Protein AF-A0A524HQW9-F1 (afdb_monomer_lite)

Foldseek 3Di:
DDDPPLCVLVVLADDLVVLCPPPLNVVVCVVQNDVLLSVLLVVLSVVLVVVCVDPDDPPVPPSPNPSVVSSVSSVVVSCVVPPDPDDDDDDPPPDQQDPVRPGHDDDPVRVVVCVVPVVDDDCQQADPPVRDGHHSCVVPFVVCCVVPVDPTDDDDD

Structure (mmCIF, N/CA/C/O backbone):
data_AF-A0A524HQW9-F1
#
_entry.id   AF-A0A524HQW9-F1
#
loop_
_atom_site.group_PDB
_atom_site.id
_atom_site.type_symbol
_atom_site.label_atom_id
_atom_site.label_alt_id
_atom_site.label_comp_id
_atom_site.label_asym_id
_atom_site.label_entity_id
_atom_site.label_seq_id
_atom_site.pdbx_PDB_ins_code
_atom_site.Cartn_x
_atom_site.Cartn_y
_atom_site.Cartn_z
_atom_site.occupancy
_atom_site.B_iso_or_equiv
_atom_site.auth_seq_id
_atom_site.auth_comp_id
_atom_site.auth_asym_id
_atom_site.auth_atom_id
_atom_site.pdbx_PDB_model_num
ATOM 1 N N . MET A 1 1 ? 27.514 14.877 -51.807 1.00 34.19 1 MET A N 1
ATOM 2 C CA . MET A 1 1 ? 26.622 13.802 -52.294 1.00 34.19 1 MET A CA 1
ATOM 3 C C . MET A 1 1 ? 26.837 12.611 -51.367 1.00 34.19 1 MET A C 1
ATOM 5 O O . MET A 1 1 ? 27.789 11.878 -51.555 1.00 34.19 1 MET A O 1
ATOM 9 N N . THR A 1 2 ? 26.349 12.703 -50.127 1.00 41.69 2 THR A N 1
ATOM 10 C CA . THR A 1 2 ? 25.015 12.291 -49.627 1.00 41.69 2 THR A CA 1
ATOM 11 C C . THR A 1 2 ? 24.904 10.783 -49.477 1.00 41.69 2 THR A C 1
ATOM 13 O O . THR A 1 2 ? 24.449 10.112 -50.394 1.00 41.69 2 THR A O 1
ATOM 16 N N . ASP A 1 3 ? 25.243 10.291 -48.285 1.00 33.28 3 ASP A N 1
ATOM 17 C CA . ASP A 1 3 ? 24.640 9.057 -47.783 1.00 33.28 3 ASP A CA 1
ATOM 18 C C . ASP A 1 3 ? 24.386 9.141 -46.268 1.00 33.28 3 ASP A C 1
ATOM 20 O O . ASP A 1 3 ? 24.762 8.291 -45.468 1.00 33.28 3 ASP A O 1
ATOM 24 N N . THR A 1 4 ? 23.755 10.234 -45.833 1.00 44.31 4 THR A N 1
ATOM 25 C CA . THR A 1 4 ? 23.134 10.306 -44.506 1.00 44.31 4 THR A CA 1
ATOM 26 C C . THR A 1 4 ? 21.767 9.648 -44.628 1.00 44.31 4 THR A C 1
ATOM 28 O O . THR A 1 4 ? 20.752 10.315 -44.822 1.00 44.31 4 THR A O 1
ATOM 31 N N . THR A 1 5 ? 21.733 8.314 -44.604 1.00 47.59 5 THR A N 1
ATOM 32 C CA . THR A 1 5 ? 20.479 7.564 -44.687 1.00 47.59 5 THR A CA 1
ATOM 33 C C . THR A 1 5 ? 19.561 8.014 -43.535 1.00 47.59 5 THR A C 1
ATOM 35 O O . THR A 1 5 ? 19.925 7.815 -42.371 1.00 47.59 5 THR A O 1
ATOM 38 N N . PRO A 1 6 ? 18.357 8.565 -43.797 1.00 54.06 6 PRO A N 1
ATOM 39 C CA . PRO A 1 6 ? 17.445 9.078 -42.760 1.00 54.06 6 PRO A CA 1
ATOM 40 C C . PRO A 1 6 ? 17.023 8.051 -41.688 1.00 54.06 6 PRO A C 1
ATOM 42 O O . PRO A 1 6 ? 16.416 8.415 -40.684 1.00 54.06 6 PRO A O 1
ATOM 45 N N . ASN A 1 7 ? 17.359 6.770 -41.892 1.00 59.69 7 ASN A N 1
ATOM 46 C CA . ASN A 1 7 ? 16.926 5.614 -41.108 1.00 59.69 7 ASN A CA 1
ATOM 47 C C . ASN A 1 7 ? 18.015 4.949 -40.243 1.00 59.69 7 ASN A C 1
ATOM 49 O O . ASN A 1 7 ? 17.705 3.991 -39.535 1.00 59.69 7 ASN A O 1
ATOM 53 N N . ALA A 1 8 ? 19.272 5.409 -40.267 1.00 67.06 8 ALA A N 1
ATOM 54 C CA . ALA A 1 8 ? 20.356 4.807 -39.474 1.00 67.06 8 ALA A CA 1
ATOM 55 C C . ALA A 1 8 ? 20.052 4.651 -37.960 1.00 67.06 8 ALA A C 1
ATOM 57 O O . ALA A 1 8 ? 20.304 3.569 -37.426 1.00 67.06 8 ALA A O 1
ATOM 58 N N . PRO A 1 9 ? 19.462 5.642 -37.257 1.00 70.81 9 PRO A N 1
ATOM 59 C CA . PRO A 1 9 ? 19.147 5.493 -35.832 1.00 70.81 9 PRO A CA 1
ATOM 60 C C . PRO A 1 9 ? 17.974 4.532 -35.567 1.00 70.81 9 PRO A C 1
ATOM 62 O O . PRO A 1 9 ? 17.972 3.833 -34.558 1.00 70.81 9 PRO A O 1
ATOM 65 N N . PHE A 1 10 ? 17.014 4.410 -36.492 1.00 77.19 10 PHE A N 1
ATOM 66 C CA . PHE A 1 10 ? 15.891 3.473 -36.352 1.00 77.19 10 PHE A CA 1
ATOM 67 C C . PHE A 1 10 ? 16.320 2.005 -36.452 1.00 77.19 10 PHE A C 1
ATOM 69 O O . PHE A 1 10 ? 15.697 1.149 -35.828 1.00 77.19 10 PHE A O 1
ATOM 76 N N . ARG A 1 11 ? 17.392 1.708 -37.200 1.00 80.31 11 ARG A N 1
ATOM 77 C CA . ARG A 1 11 ? 17.932 0.345 -37.353 1.00 80.31 11 ARG A CA 1
ATOM 78 C C . ARG A 1 11 ? 18.566 -0.212 -36.078 1.00 80.31 11 ARG A C 1
ATOM 80 O O . ARG A 1 11 ? 18.721 -1.421 -35.979 1.00 80.31 11 ARG A O 1
ATOM 87 N N . LYS A 1 12 ? 18.926 0.649 -35.120 1.00 83.19 12 LYS A N 1
ATOM 88 C CA . LYS A 1 12 ? 19.519 0.236 -33.840 1.00 83.19 12 LYS A CA 1
ATOM 89 C C . LYS A 1 12 ? 18.485 -0.251 -32.821 1.00 83.19 12 LYS A C 1
ATOM 91 O O . LYS A 1 12 ? 18.872 -0.820 -31.811 1.00 83.19 12 LYS A O 1
ATOM 96 N N . ILE A 1 13 ? 17.190 -0.028 -33.061 1.00 85.25 13 ILE A N 1
ATOM 97 C CA . ILE A 1 13 ? 16.135 -0.492 -32.155 1.00 85.25 13 ILE A CA 1
ATOM 98 C C . ILE A 1 13 ? 15.934 -2.004 -32.361 1.00 85.25 13 ILE A C 1
ATOM 100 O O . ILE A 1 13 ? 15.543 -2.399 -33.465 1.00 85.25 13 ILE A O 1
ATOM 104 N N . PRO A 1 14 ? 16.130 -2.847 -31.329 1.00 90.00 14 PRO A N 1
ATOM 105 C CA . PRO A 1 14 ? 15.901 -4.281 -31.439 1.00 90.00 14 PRO A CA 1
ATOM 106 C C . PRO A 1 14 ? 14.419 -4.598 -31.676 1.00 90.00 14 PRO A C 1
ATOM 108 O O . PRO A 1 14 ? 13.510 -3.811 -31.377 1.00 90.00 14 PRO A O 1
ATOM 111 N N . SER A 1 15 ? 14.155 -5.789 -32.214 1.00 93.12 15 SER A N 1
ATOM 112 C CA . SER A 1 15 ? 12.792 -6.314 -32.251 1.00 93.12 15 SER A CA 1
ATOM 113 C C . SER A 1 15 ? 12.304 -6.599 -30.828 1.00 93.12 15 SER A C 1
ATOM 115 O O . SER A 1 15 ? 13.095 -6.812 -29.908 1.00 93.12 15 SER A O 1
ATOM 117 N N . LEU A 1 16 ? 10.982 -6.632 -30.646 1.00 93.75 16 LEU A N 1
ATOM 118 C CA . LEU A 1 16 ? 10.409 -7.039 -29.364 1.00 93.75 16 LEU A CA 1
ATOM 119 C C . LEU A 1 16 ? 10.858 -8.454 -28.986 1.00 93.75 16 LEU A C 1
ATOM 121 O O . LEU A 1 16 ? 11.185 -8.692 -27.836 1.00 93.75 16 LEU A O 1
ATOM 125 N N . ASP A 1 17 ? 10.901 -9.366 -29.956 1.00 94.50 17 ASP A N 1
ATOM 126 C CA . ASP A 1 17 ? 11.336 -10.742 -29.729 1.00 94.50 17 ASP A CA 1
ATOM 127 C C . ASP A 1 17 ? 12.800 -10.818 -29.275 1.00 94.50 17 ASP A C 1
ATOM 129 O O . ASP A 1 17 ? 13.100 -11.522 -28.321 1.00 94.50 17 ASP A O 1
ATOM 133 N N . SER A 1 18 ? 13.692 -10.025 -29.882 1.00 93.56 18 SER A N 1
ATOM 134 C CA . SER A 1 18 ? 15.094 -9.932 -29.459 1.00 93.56 18 SER A CA 1
ATOM 135 C C . SER A 1 18 ? 15.214 -9.420 -28.025 1.00 93.56 18 SER A C 1
ATOM 137 O O . SER A 1 18 ? 15.954 -9.999 -27.245 1.00 93.56 18 SER A O 1
ATOM 139 N N . LEU A 1 19 ? 14.455 -8.379 -27.664 1.00 93.38 19 LEU A N 1
ATOM 140 C CA . LEU A 1 19 ? 14.450 -7.836 -26.303 1.00 93.38 19 LEU A CA 1
ATOM 141 C C . LEU A 1 19 ? 13.922 -8.855 -25.281 1.00 93.38 19 LEU A C 1
ATOM 143 O O . LEU A 1 19 ? 14.424 -8.923 -24.170 1.00 93.38 19 LEU A O 1
ATOM 147 N N . LEU A 1 20 ? 12.917 -9.656 -25.648 1.00 94.88 20 LEU A N 1
ATOM 148 C CA . LEU A 1 20 ? 12.330 -10.671 -24.763 1.00 94.88 20 LEU A CA 1
ATOM 149 C C . LEU A 1 20 ? 13.235 -11.893 -24.539 1.00 94.88 20 LEU A C 1
ATOM 151 O O . LEU A 1 20 ? 12.936 -12.687 -23.652 1.00 94.88 20 LEU A O 1
ATOM 155 N N . ARG A 1 21 ? 14.301 -12.061 -25.332 1.00 94.56 21 ARG A N 1
ATOM 156 C CA . ARG A 1 21 ? 15.299 -13.130 -25.160 1.00 94.56 21 ARG A CA 1
ATOM 157 C C . ARG A 1 21 ? 16.463 -12.732 -24.256 1.00 94.56 21 ARG A C 1
ATOM 159 O O . ARG A 1 21 ? 17.258 -13.598 -23.921 1.00 94.56 21 ARG A O 1
ATOM 166 N N . GLU A 1 22 ? 16.576 -11.458 -23.889 1.00 94.94 22 GLU A N 1
ATOM 167 C CA . GLU A 1 22 ? 17.585 -11.003 -22.934 1.00 94.94 22 GLU A CA 1
ATOM 168 C C . GLU A 1 22 ? 17.325 -11.639 -21.562 1.00 94.94 22 GLU A C 1
ATOM 170 O O . GLU A 1 22 ? 16.205 -11.554 -21.049 1.00 94.94 22 GLU A O 1
ATOM 175 N N . ASP A 1 23 ? 18.351 -12.215 -20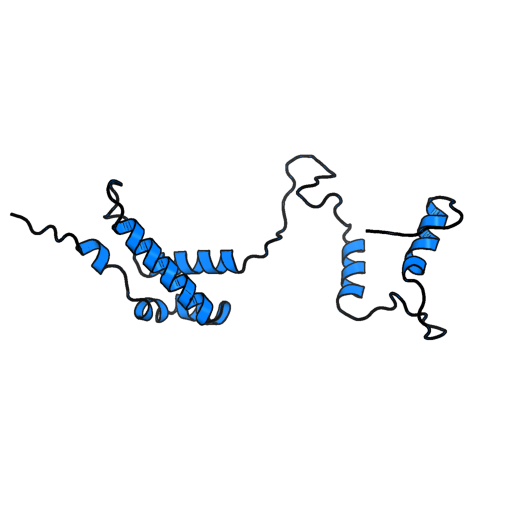.930 1.00 95.19 23 ASP A N 1
ATOM 176 C CA . ASP A 1 23 ? 18.228 -12.887 -19.624 1.00 95.19 23 ASP A CA 1
ATOM 177 C C . ASP A 1 23 ? 17.610 -11.967 -18.560 1.00 95.19 23 ASP A C 1
ATOM 179 O O . ASP A 1 23 ? 16.755 -12.365 -17.767 1.00 95.19 23 ASP A O 1
ATOM 183 N N . ALA A 1 24 ? 17.973 -10.684 -18.596 1.00 95.62 24 ALA A N 1
ATOM 184 C CA . ALA A 1 24 ? 17.421 -9.676 -17.702 1.00 95.62 24 ALA A CA 1
ATOM 185 C C . ALA A 1 24 ? 15.911 -9.447 -17.904 1.00 95.62 24 ALA A C 1
ATOM 187 O O . ALA A 1 24 ? 15.227 -9.057 -16.960 1.00 95.62 24 ALA A O 1
ATOM 188 N N . VAL A 1 25 ? 15.381 -9.679 -19.111 1.00 96.75 25 VAL A N 1
ATOM 189 C CA . VAL A 1 25 ? 13.944 -9.584 -19.416 1.00 96.75 25 VAL A CA 1
ATOM 190 C C . VAL A 1 25 ? 13.223 -10.884 -19.094 1.00 96.75 25 VAL A C 1
ATOM 192 O O . VAL A 1 25 ? 12.082 -10.826 -18.646 1.00 96.75 25 VAL A O 1
ATOM 195 N N . LEU A 1 26 ? 13.879 -12.038 -19.236 1.00 96.75 26 LEU A N 1
ATOM 196 C CA . LEU A 1 26 ? 13.346 -13.310 -18.745 1.00 96.75 26 LEU A CA 1
ATOM 197 C C . LEU A 1 26 ? 13.086 -13.247 -17.233 1.00 96.75 26 LEU A C 1
ATOM 199 O O . LEU A 1 26 ? 11.983 -13.577 -16.802 1.00 96.75 26 LEU A O 1
ATOM 203 N N . GLY A 1 27 ? 14.015 -12.684 -16.453 1.00 97.12 27 GLY A N 1
ATOM 204 C CA . GLY A 1 27 ? 13.788 -12.434 -15.023 1.00 97.12 27 GLY A CA 1
ATOM 205 C C . GLY A 1 27 ? 12.596 -11.503 -14.748 1.00 97.12 27 GLY A C 1
ATOM 206 O O . GLY A 1 27 ? 11.806 -11.749 -13.841 1.00 97.12 27 GLY A O 1
ATOM 207 N N . LEU A 1 28 ? 12.390 -10.469 -15.575 1.00 97.38 28 LEU A N 1
ATOM 208 C CA . LEU A 1 28 ? 11.208 -9.599 -15.464 1.00 97.38 28 LEU A CA 1
ATOM 209 C C . LEU A 1 28 ? 9.902 -10.330 -15.818 1.00 97.38 28 LEU A C 1
ATOM 211 O O . LEU A 1 28 ? 8.849 -9.986 -15.287 1.00 97.38 28 LEU A O 1
ATOM 215 N N . ILE A 1 29 ? 9.942 -11.308 -16.727 1.00 97.81 29 ILE A N 1
ATOM 216 C CA . ILE A 1 29 ? 8.777 -12.128 -17.094 1.00 97.81 29 ILE A CA 1
ATOM 217 C C . ILE A 1 29 ? 8.373 -13.037 -15.937 1.00 97.81 29 ILE A C 1
ATOM 219 O O . ILE A 1 29 ? 7.175 -13.169 -15.683 1.00 97.81 29 ILE A O 1
ATOM 223 N N . GLU A 1 30 ? 9.344 -13.632 -15.247 1.00 97.44 30 GLU A N 1
ATOM 224 C CA . GLU A 1 30 ? 9.100 -14.440 -14.050 1.00 97.44 30 GLU A CA 1
ATOM 225 C C . GLU A 1 30 ? 8.489 -13.600 -12.919 1.00 97.44 30 GLU A C 1
ATOM 227 O O . GLU A 1 30 ? 7.553 -14.050 -12.263 1.00 97.44 30 GLU A O 1
ATOM 232 N N . GLU A 1 31 ? 8.960 -12.363 -12.737 1.00 97.06 31 GLU A N 1
ATOM 233 C CA . GLU A 1 31 ? 8.505 -11.469 -11.666 1.00 97.06 31 GLU A CA 1
ATOM 234 C C . GLU A 1 31 ? 7.130 -10.828 -11.940 1.00 97.06 31 GLU A C 1
ATOM 236 O O . GLU A 1 31 ? 6.255 -10.827 -11.076 1.00 97.06 31 GLU A O 1
ATOM 241 N N . PHE A 1 32 ? 6.914 -10.281 -13.142 1.00 96.81 32 PHE A N 1
ATOM 242 C CA . PHE A 1 32 ? 5.744 -9.440 -13.454 1.00 96.81 32 PHE A CA 1
ATOM 243 C C . PHE A 1 32 ? 4.710 -10.099 -14.375 1.00 96.81 32 PHE A C 1
ATOM 245 O O . PHE A 1 32 ? 3.650 -9.523 -14.639 1.00 96.81 32 PHE A O 1
ATOM 252 N N . GLY A 1 33 ? 5.006 -11.291 -14.890 1.00 97.31 33 GLY A N 1
ATOM 253 C CA . GLY A 1 33 ? 4.155 -12.005 -15.831 1.00 97.31 33 GLY A CA 1
ATOM 254 C C . GLY A 1 33 ? 4.334 -11.549 -17.282 1.00 97.31 33 GLY A C 1
ATOM 255 O O . GLY A 1 33 ? 4.424 -10.363 -17.619 1.00 97.31 33 GLY A O 1
ATOM 256 N N . ARG A 1 34 ? 4.340 -12.531 -18.188 1.00 97.06 34 ARG A N 1
ATOM 257 C CA . ARG A 1 34 ? 4.709 -12.345 -19.597 1.00 97.06 34 ARG A CA 1
ATOM 258 C C . ARG A 1 34 ? 3.881 -11.287 -20.327 1.00 97.06 34 ARG A C 1
ATOM 260 O O . ARG A 1 34 ? 4.445 -10.471 -21.054 1.00 97.06 34 ARG A O 1
ATOM 267 N N . ASP A 1 35 ? 2.563 -11.295 -20.161 1.00 97.62 35 ASP A N 1
ATOM 268 C CA . ASP A 1 35 ? 1.670 -10.408 -20.917 1.00 97.62 35 ASP A CA 1
ATOM 269 C C . ASP A 1 35 ? 1.938 -8.933 -20.617 1.00 97.62 35 ASP A C 1
ATOM 271 O O . ASP A 1 35 ? 1.956 -8.094 -21.524 1.00 97.62 35 ASP A O 1
ATOM 275 N N . VAL A 1 36 ? 2.230 -8.622 -19.352 1.00 97.31 36 VAL A N 1
ATOM 276 C CA . VAL A 1 36 ? 2.531 -7.257 -18.923 1.00 97.31 36 VAL A CA 1
ATOM 277 C C . VAL A 1 36 ? 3.899 -6.827 -19.435 1.00 97.31 36 VAL A C 1
ATOM 279 O O . VAL A 1 36 ? 4.019 -5.735 -19.992 1.00 97.31 36 VAL A O 1
ATOM 282 N N . VAL A 1 37 ? 4.909 -7.697 -19.349 1.00 98.00 37 VAL A N 1
ATOM 283 C CA . VAL A 1 37 ? 6.249 -7.411 -19.883 1.00 98.00 37 VAL A CA 1
ATOM 284 C C . VAL A 1 37 ? 6.215 -7.174 -21.391 1.00 98.00 37 VAL A C 1
ATOM 286 O O . VAL A 1 37 ? 6.833 -6.233 -21.884 1.00 98.00 37 VAL A O 1
ATOM 289 N N . VAL A 1 38 ? 5.440 -7.960 -22.140 1.00 97.88 38 VAL A N 1
ATOM 290 C CA . VAL A 1 38 ? 5.254 -7.767 -23.586 1.00 97.88 38 VAL A CA 1
ATOM 291 C C . VAL A 1 38 ? 4.591 -6.424 -23.888 1.00 97.88 38 VAL A C 1
ATOM 293 O O . VAL A 1 38 ? 5.037 -5.705 -24.788 1.00 97.88 38 VAL A O 1
ATOM 296 N N . ALA A 1 39 ? 3.530 -6.073 -23.157 1.00 97.88 39 ALA A N 1
ATOM 297 C CA . ALA A 1 39 ? 2.824 -4.811 -23.345 1.00 97.88 39 ALA A CA 1
ATOM 298 C C . ALA A 1 39 ? 3.728 -3.604 -23.041 1.00 97.88 39 ALA A C 1
ATOM 300 O O . ALA A 1 39 ? 3.821 -2.676 -23.851 1.00 97.88 39 ALA A O 1
ATOM 301 N N . GLU A 1 40 ? 4.451 -3.635 -21.920 1.00 97.69 40 GLU A N 1
ATOM 302 C CA . GLU A 1 40 ? 5.376 -2.565 -21.542 1.00 97.69 40 GLU A CA 1
ATOM 303 C C . GLU A 1 40 ? 6.606 -2.518 -22.456 1.00 97.69 40 GLU A C 1
ATOM 305 O O . GLU A 1 40 ? 7.035 -1.430 -22.840 1.00 97.69 40 GLU A O 1
ATOM 310 N N . GLY A 1 41 ? 7.122 -3.664 -22.907 1.00 96.75 41 GLY A N 1
ATOM 311 C CA . GLY A 1 41 ? 8.210 -3.746 -23.884 1.00 96.75 41 GLY A CA 1
ATOM 312 C C . GLY A 1 41 ? 7.832 -3.092 -25.214 1.00 96.75 41 GLY A C 1
ATOM 313 O O . GLY A 1 41 ? 8.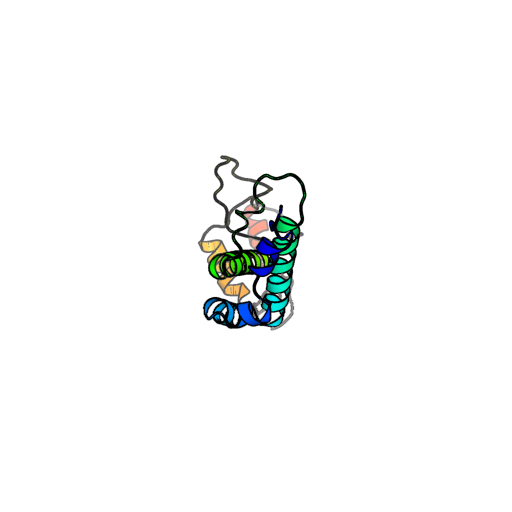584 -2.275 -25.752 1.00 96.75 41 GLY A O 1
ATOM 314 N N . ARG A 1 42 ? 6.613 -3.345 -25.714 1.00 96.56 42 ARG A N 1
ATOM 315 C CA . ARG A 1 42 ? 6.073 -2.637 -26.889 1.00 96.56 42 ARG A CA 1
ATOM 316 C C . ARG A 1 42 ? 6.018 -1.130 -26.663 1.00 96.56 42 ARG A C 1
ATOM 318 O O . ARG A 1 42 ? 6.412 -0.381 -27.556 1.00 96.56 42 ARG A O 1
ATOM 325 N N . ALA A 1 43 ? 5.572 -0.685 -25.488 1.00 96.00 43 ALA A N 1
ATOM 326 C CA . ALA A 1 43 ? 5.501 0.734 -25.150 1.00 96.00 43 ALA A CA 1
ATOM 327 C C . ALA A 1 43 ? 6.894 1.389 -25.068 1.00 96.00 43 ALA A C 1
ATOM 329 O O . ALA A 1 43 ? 7.079 2.502 -25.566 1.00 96.00 43 ALA A O 1
ATOM 330 N N . VAL A 1 44 ? 7.892 0.700 -24.503 1.00 95.19 44 VAL A N 1
ATOM 331 C CA . VAL A 1 44 ? 9.289 1.167 -24.449 1.00 95.19 44 VAL A CA 1
ATOM 332 C C . VAL A 1 44 ? 9.850 1.363 -25.855 1.00 95.19 44 VAL A C 1
ATOM 334 O O . VAL A 1 44 ? 10.382 2.438 -26.150 1.00 95.19 44 VAL A O 1
ATOM 337 N N . LEU A 1 45 ? 9.672 0.373 -26.734 1.00 93.94 45 LEU A N 1
ATOM 338 C CA . LEU A 1 45 ? 10.131 0.438 -28.123 1.00 93.94 45 LEU A CA 1
ATOM 339 C C . LEU A 1 45 ? 9.375 1.505 -28.926 1.00 93.94 45 LEU A C 1
ATOM 341 O O . LEU A 1 45 ? 9.987 2.247 -29.691 1.00 93.94 45 LEU A O 1
ATOM 345 N N . ALA A 1 46 ? 8.058 1.632 -28.739 1.00 92.62 46 ALA A N 1
ATOM 346 C CA . ALA A 1 46 ? 7.262 2.680 -29.377 1.00 92.62 46 ALA A CA 1
ATOM 347 C C . ALA A 1 46 ? 7.733 4.080 -28.956 1.00 92.62 46 ALA A C 1
ATOM 349 O O . ALA A 1 46 ? 7.927 4.946 -29.809 1.00 92.62 46 ALA A O 1
ATOM 350 N N . LYS A 1 47 ? 8.007 4.284 -27.660 1.00 90.44 47 LYS A N 1
ATOM 351 C CA . LYS A 1 47 ? 8.564 5.541 -27.149 1.00 90.44 47 LYS A CA 1
ATOM 352 C C . LYS A 1 47 ? 9.950 5.816 -27.730 1.00 90.44 47 LYS A C 1
ATOM 354 O O . LYS A 1 47 ? 10.205 6.939 -28.140 1.00 90.44 47 LYS A O 1
ATOM 359 N N . ALA A 1 48 ? 10.822 4.806 -27.809 1.00 88.88 48 ALA A N 1
ATOM 360 C CA . ALA A 1 48 ? 12.134 4.947 -28.443 1.00 88.88 48 ALA A CA 1
ATOM 361 C C . ALA A 1 48 ? 12.017 5.385 -29.915 1.00 88.88 48 ALA A C 1
ATOM 363 O O . ALA A 1 48 ? 12.678 6.337 -30.323 1.00 88.88 48 ALA A O 1
ATOM 364 N N . ARG A 1 49 ? 11.108 4.774 -30.691 1.00 88.81 49 ARG A N 1
ATOM 365 C CA . ARG A 1 49 ? 10.830 5.184 -32.082 1.00 88.81 49 ARG A CA 1
ATOM 366 C C . ARG A 1 49 ? 10.330 6.626 -32.171 1.00 88.81 49 ARG A C 1
ATOM 368 O O . ARG A 1 49 ? 10.806 7.373 -33.020 1.00 88.81 49 ARG A O 1
ATOM 375 N N . ALA A 1 50 ? 9.411 7.027 -31.291 1.00 87.38 50 ALA A N 1
ATOM 376 C CA . ALA A 1 50 ? 8.883 8.390 -31.258 1.00 87.38 50 ALA A CA 1
ATOM 377 C C . ALA A 1 50 ? 9.970 9.429 -30.931 1.00 87.38 50 ALA A C 1
ATOM 379 O O . ALA A 1 50 ? 10.019 10.480 -31.567 1.00 87.38 50 ALA A O 1
ATOM 380 N N . THR A 1 51 ? 10.879 9.122 -29.998 1.00 84.62 51 THR A N 1
ATOM 381 C CA . THR A 1 51 ? 12.014 9.995 -29.656 1.00 84.62 51 THR A CA 1
ATOM 382 C C . THR A 1 51 ? 12.944 10.219 -30.849 1.00 84.62 51 THR A C 1
ATOM 384 O O . THR A 1 51 ? 13.357 11.348 -31.084 1.00 84.62 51 THR A O 1
ATOM 387 N N . ILE A 1 52 ? 13.234 9.180 -31.639 1.00 83.06 52 ILE A N 1
ATOM 388 C CA . ILE A 1 52 ? 14.064 9.309 -32.850 1.00 83.06 52 ILE A CA 1
ATOM 389 C C . ILE A 1 52 ? 13.322 10.084 -33.959 1.00 83.06 52 ILE A C 1
ATOM 391 O O . ILE A 1 52 ? 13.937 10.838 -34.720 1.00 83.06 52 ILE A O 1
ATOM 395 N N . ALA A 1 53 ? 11.998 9.919 -34.055 1.00 82.19 53 ALA A N 1
ATOM 396 C CA . ALA A 1 53 ? 11.172 10.563 -35.074 1.00 82.19 53 ALA A CA 1
ATOM 397 C C . ALA A 1 53 ? 10.981 12.076 -34.859 1.00 82.19 53 ALA A C 1
ATOM 399 O O . ALA A 1 53 ? 10.836 12.800 -35.846 1.00 82.19 53 ALA A O 1
ATOM 400 N N . ALA A 1 54 ? 11.007 12.558 -33.610 1.00 78.56 54 ALA A N 1
ATOM 401 C CA . ALA A 1 54 ? 10.755 13.957 -33.264 1.00 78.56 54 ALA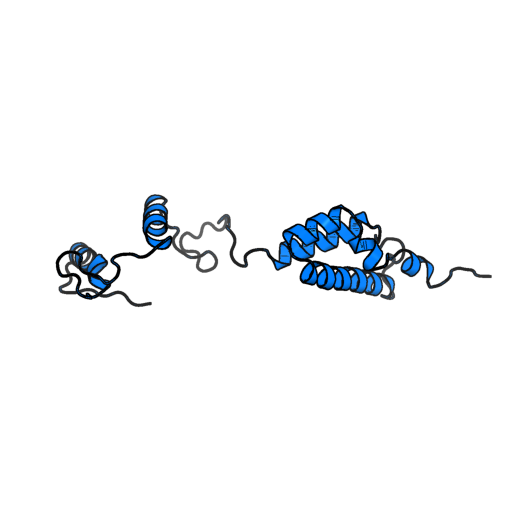 A CA 1
ATOM 402 C C . ALA A 1 54 ? 11.721 14.934 -33.987 1.00 78.56 54 ALA A C 1
ATOM 404 O O . ALA A 1 54 ? 12.942 14.767 -33.904 1.00 78.56 54 ALA A O 1
ATOM 405 N N . PRO A 1 55 ? 11.212 15.946 -34.718 1.00 65.69 55 PRO A N 1
ATOM 406 C CA . PRO A 1 55 ? 12.043 16.961 -35.363 1.00 65.69 55 PRO A CA 1
ATOM 407 C C . PRO A 1 55 ? 12.489 18.037 -34.356 1.00 65.69 55 PRO A C 1
ATOM 409 O O . PRO A 1 55 ? 11.676 18.550 -33.595 1.00 65.69 55 PRO A O 1
ATOM 412 N N . GLY A 1 56 ? 13.771 18.421 -34.381 1.00 61.59 56 GLY A N 1
ATOM 413 C CA . GLY A 1 56 ? 14.241 19.672 -33.763 1.00 61.59 56 GLY A CA 1
ATOM 414 C C . GLY A 1 56 ? 14.914 19.592 -32.389 1.00 61.59 56 GLY A C 1
ATOM 415 O O . GLY A 1 56 ? 15.365 20.623 -31.904 1.00 61.59 56 GLY A O 1
ATOM 416 N N . THR A 1 57 ? 15.077 18.420 -31.772 1.00 52.59 57 THR A N 1
ATOM 417 C CA . THR A 1 57 ? 16.030 18.274 -30.658 1.00 52.59 57 THR A CA 1
ATOM 418 C C . THR A 1 57 ? 17.328 17.700 -31.210 1.00 52.59 57 THR A C 1
ATOM 420 O O . THR A 1 57 ? 17.322 16.698 -31.925 1.00 52.59 57 THR A O 1
ATOM 423 N N . GLY A 1 58 ? 18.454 18.355 -30.933 1.00 47.34 58 GLY A N 1
ATOM 424 C CA . GLY A 1 58 ? 19.789 18.010 -31.435 1.00 47.34 58 GLY A CA 1
ATOM 425 C C . GLY A 1 58 ? 20.353 16.671 -30.946 1.00 47.34 58 GLY A C 1
ATOM 426 O O . GLY A 1 58 ? 21.558 16.565 -30.802 1.00 47.34 58 GLY A O 1
ATOM 427 N N . ASN A 1 59 ? 19.512 15.658 -30.702 1.00 49.31 59 ASN A N 1
ATOM 428 C CA . ASN A 1 59 ? 19.891 14.406 -30.057 1.00 49.31 59 ASN A CA 1
ATOM 429 C C . ASN A 1 59 ? 19.362 13.128 -30.720 1.00 49.31 59 ASN A C 1
ATOM 431 O O . ASN A 1 59 ? 19.252 12.083 -30.080 1.00 49.31 59 ASN A O 1
ATOM 435 N N . ARG A 1 60 ? 19.105 13.151 -32.036 1.00 53.97 60 ARG A N 1
ATOM 436 C CA . ARG A 1 60 ? 18.854 11.915 -32.813 1.00 53.97 60 ARG A CA 1
ATOM 437 C C . ARG A 1 60 ? 19.973 10.869 -32.676 1.00 53.97 60 ARG A C 1
ATOM 439 O O . ARG A 1 60 ? 19.716 9.692 -32.912 1.00 53.97 60 ARG A O 1
ATOM 446 N N . ALA A 1 61 ? 21.188 11.292 -32.320 1.00 50.44 61 ALA A N 1
ATOM 447 C CA . ALA A 1 61 ? 22.357 10.435 -32.132 1.00 50.44 61 ALA A CA 1
ATOM 448 C C . ALA A 1 61 ? 22.539 9.904 -30.692 1.00 50.44 61 ALA A C 1
ATOM 450 O O . ALA A 1 61 ? 23.302 8.959 -30.515 1.00 50.44 61 ALA A O 1
ATOM 451 N N . GLU A 1 62 ? 21.824 10.445 -29.696 1.00 54.47 62 GLU A N 1
ATOM 452 C CA . GLU A 1 62 ? 21.995 10.100 -28.268 1.00 54.47 62 GLU A CA 1
ATOM 453 C C . GLU A 1 62 ? 20.776 9.405 -27.644 1.00 54.47 62 GLU A C 1
ATOM 455 O O . GLU A 1 62 ? 20.751 9.147 -26.441 1.00 54.47 62 GLU A O 1
ATOM 460 N N . ALA A 1 63 ? 19.740 9.084 -28.427 1.00 64.75 63 ALA A N 1
ATOM 461 C CA . ALA A 1 63 ? 18.707 8.177 -27.943 1.00 64.75 63 ALA A CA 1
ATOM 462 C C . ALA A 1 63 ? 19.349 6.799 -27.734 1.00 64.75 63 ALA A C 1
ATOM 464 O O . ALA A 1 63 ? 19.486 6.021 -28.679 1.00 64.75 63 ALA A O 1
ATOM 465 N N . ASP A 1 64 ? 19.776 6.531 -26.503 1.00 80.12 64 ASP A N 1
ATOM 466 C CA . ASP A 1 64 ? 20.332 5.249 -26.111 1.00 80.12 64 ASP A CA 1
ATOM 467 C C . ASP A 1 64 ? 19.247 4.174 -26.252 1.00 80.12 64 ASP A C 1
ATOM 469 O O . ASP A 1 64 ? 18.249 4.119 -25.524 1.00 80.12 64 ASP A O 1
ATOM 473 N N . VAL A 1 65 ? 19.412 3.387 -27.309 1.00 84.75 65 VAL A N 1
ATOM 474 C CA . VAL A 1 65 ? 18.567 2.252 -27.682 1.00 84.75 65 VAL A CA 1
ATOM 475 C C . VAL A 1 65 ? 19.346 0.947 -27.568 1.00 84.75 65 VAL A C 1
ATOM 477 O O . VAL A 1 65 ? 18.952 -0.049 -28.174 1.00 84.75 65 VAL A O 1
ATOM 480 N N . SER A 1 66 ? 20.450 0.956 -26.812 1.00 87.69 66 SER A N 1
ATOM 481 C CA . SER A 1 66 ? 21.137 -0.269 -26.422 1.00 87.69 66 SER A CA 1
ATOM 482 C C . SER A 1 66 ? 20.161 -1.215 -25.708 1.00 87.69 66 SER A C 1
ATOM 484 O O . SER A 1 66 ? 19.225 -0.747 -25.038 1.00 87.69 66 SER A O 1
ATOM 486 N N . PRO A 1 67 ? 20.332 -2.541 -25.857 1.00 86.75 67 PRO A N 1
ATOM 487 C CA . PRO A 1 67 ? 19.543 -3.517 -25.115 1.00 86.75 67 PRO A CA 1
ATOM 488 C C . PRO A 1 67 ? 19.505 -3.194 -23.618 1.00 86.75 67 PRO A C 1
ATOM 490 O O . PRO A 1 67 ? 18.425 -3.110 -23.042 1.00 86.75 67 PRO A O 1
ATOM 493 N N . GLU A 1 68 ? 20.646 -2.869 -23.013 1.00 90.25 68 GLU A N 1
ATOM 494 C CA . GLU A 1 68 ? 20.788 -2.568 -21.587 1.00 90.25 68 GLU A CA 1
ATOM 495 C C . GLU A 1 68 ? 19.912 -1.381 -21.153 1.00 90.25 68 GLU A C 1
ATOM 497 O O . GLU A 1 68 ? 19.202 -1.440 -20.140 1.00 90.25 68 GLU A O 1
ATOM 502 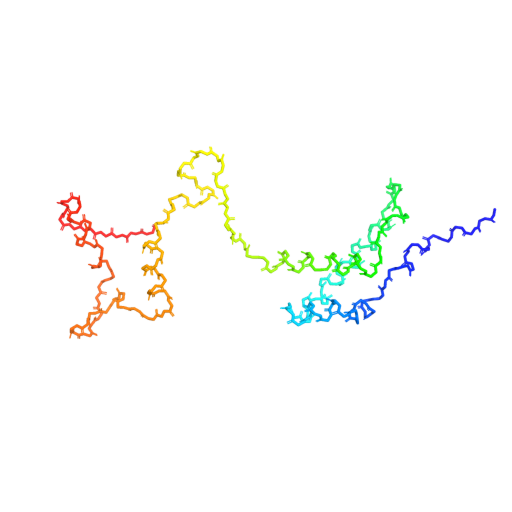N N . SER A 1 69 ? 19.895 -0.311 -21.949 1.00 92.19 69 SER A N 1
ATOM 503 C CA . SER A 1 69 ? 19.070 0.874 -21.694 1.00 92.19 69 SER A CA 1
ATOM 504 C C . SER A 1 69 ? 17.579 0.583 -21.837 1.00 92.19 69 SER A C 1
ATOM 506 O O . SER A 1 69 ? 16.756 1.022 -21.027 1.00 92.19 69 SER A O 1
ATOM 508 N N . LEU A 1 70 ? 17.199 -0.206 -22.846 1.00 93.94 70 LEU A N 1
ATOM 509 C CA . LEU A 1 70 ? 15.810 -0.602 -23.070 1.00 93.94 70 LEU A CA 1
ATOM 510 C C . LEU A 1 70 ? 15.300 -1.532 -21.966 1.00 93.94 70 LEU A C 1
ATOM 512 O O . LEU A 1 70 ? 14.175 -1.339 -21.500 1.00 93.94 70 LEU A O 1
ATOM 516 N N . VAL A 1 71 ? 16.126 -2.472 -21.504 1.00 95.62 71 VAL A N 1
ATOM 517 C CA . VAL A 1 71 ? 15.835 -3.336 -20.352 1.00 95.62 71 VAL A CA 1
ATOM 518 C C . VAL A 1 71 ? 15.671 -2.503 -19.084 1.00 95.62 71 VAL A C 1
ATOM 520 O O . VAL A 1 71 ? 14.686 -2.667 -18.367 1.00 95.62 71 VAL A O 1
ATOM 523 N N . THR A 1 72 ? 16.569 -1.548 -18.834 1.00 96.00 72 THR A N 1
ATOM 524 C CA . THR A 1 72 ? 16.475 -0.645 -17.674 1.00 96.00 72 THR A CA 1
ATOM 525 C C . THR A 1 72 ? 15.175 0.160 -17.706 1.00 96.00 72 THR A C 1
ATOM 527 O O . THR A 1 72 ? 14.437 0.225 -16.723 1.00 96.00 72 THR A O 1
ATOM 530 N N . ARG A 1 73 ? 14.827 0.730 -18.865 1.00 95.62 73 ARG A N 1
ATOM 531 C CA . ARG A 1 73 ? 13.569 1.468 -19.053 1.00 95.62 73 ARG A CA 1
ATOM 532 C C . ARG A 1 73 ? 12.338 0.581 -18.884 1.00 95.62 73 ARG A C 1
ATOM 534 O O . ARG A 1 73 ? 11.318 1.065 -18.396 1.00 95.62 73 ARG A O 1
ATOM 541 N N . LEU A 1 74 ? 12.407 -0.675 -19.317 1.00 97.19 74 LEU A N 1
ATOM 542 C CA . LEU A 1 74 ? 11.342 -1.657 -19.138 1.00 97.19 74 LEU A CA 1
ATOM 543 C C . LEU A 1 74 ? 11.146 -1.986 -17.657 1.00 97.19 74 LEU A C 1
ATOM 545 O O . LEU A 1 74 ? 10.026 -1.861 -17.168 1.00 97.19 74 LEU A O 1
ATOM 549 N N . ARG A 1 75 ? 12.230 -2.294 -16.938 1.00 97.56 75 ARG A N 1
ATOM 550 C CA . ARG A 1 75 ? 12.229 -2.536 -15.490 1.00 97.56 75 ARG A CA 1
ATOM 551 C C . ARG A 1 75 ? 11.583 -1.381 -14.724 1.00 97.56 75 ARG A C 1
ATOM 553 O O . ARG A 1 75 ? 10.585 -1.598 -14.053 1.00 97.56 75 ARG A O 1
ATOM 560 N N . VAL A 1 76 ? 12.048 -0.146 -14.927 1.00 96.69 76 VAL A N 1
ATOM 561 C CA . VAL A 1 76 ? 11.500 1.046 -14.244 1.00 96.69 76 VAL A CA 1
ATOM 562 C C . VAL A 1 76 ? 9.999 1.219 -14.497 1.00 96.69 76 VAL A C 1
ATOM 564 O O . VAL A 1 76 ? 9.249 1.648 -13.619 1.00 96.69 76 VAL A O 1
ATOM 567 N N . ARG A 1 77 ? 9.524 0.909 -15.709 1.00 96.56 77 ARG A N 1
ATOM 568 C CA . ARG A 1 77 ? 8.091 0.984 -16.020 1.00 96.56 77 ARG A CA 1
ATOM 569 C C . ARG A 1 77 ? 7.287 -0.096 -15.310 1.00 96.56 77 ARG A C 1
ATOM 571 O O . ARG A 1 77 ? 6.189 0.211 -14.854 1.00 96.56 77 ARG A O 1
ATOM 578 N N . LEU A 1 78 ? 7.808 -1.318 -15.242 1.00 97.56 78 LEU A N 1
ATOM 579 C CA . LEU A 1 78 ? 7.173 -2.425 -14.532 1.00 97.56 78 LEU A CA 1
ATOM 580 C C . LEU A 1 78 ? 7.128 -2.133 -13.032 1.00 97.56 78 LEU A C 1
ATOM 582 O O . LEU A 1 78 ? 6.041 -2.097 -12.465 1.00 97.56 78 LEU A O 1
ATOM 586 N N . GLU A 1 79 ? 8.260 -1.773 -12.430 1.00 95.75 79 GLU A N 1
ATOM 587 C CA . GLU A 1 79 ? 8.345 -1.374 -11.022 1.00 95.75 79 GLU A CA 1
ATOM 588 C C . GLU A 1 79 ? 7.343 -0.265 -10.698 1.00 95.75 79 GLU A C 1
ATOM 590 O O . GLU A 1 79 ? 6.569 -0.383 -9.758 1.00 95.75 79 GLU A O 1
ATOM 595 N N . LYS A 1 80 ? 7.259 0.782 -11.527 1.00 94.44 80 LYS A N 1
ATOM 596 C CA . LYS A 1 80 ? 6.286 1.865 -11.325 1.00 94.44 80 LYS A CA 1
ATOM 597 C C . LYS A 1 80 ? 4.830 1.418 -11.488 1.00 94.44 80 LYS A C 1
ATOM 599 O O . LYS A 1 80 ? 3.950 1.987 -10.849 1.00 94.44 80 LYS A O 1
ATOM 604 N N . LYS A 1 81 ? 4.554 0.463 -12.375 1.00 95.00 81 LYS A N 1
ATOM 605 C CA . LYS A 1 81 ? 3.197 -0.035 -12.637 1.00 95.00 81 LYS A CA 1
ATOM 606 C C . LYS A 1 81 ? 2.680 -0.918 -11.505 1.00 95.00 81 LYS A C 1
ATOM 608 O O . LYS A 1 81 ? 1.488 -0.879 -11.223 1.00 95.00 81 LYS A O 1
ATOM 613 N N . PHE A 1 82 ? 3.570 -1.690 -10.891 1.00 94.31 82 PHE A N 1
ATOM 614 C CA . PHE A 1 82 ? 3.252 -2.580 -9.776 1.00 94.31 82 PHE A CA 1
ATOM 615 C C . PHE A 1 82 ? 3.556 -1.968 -8.405 1.00 94.31 82 PHE A C 1
ATOM 617 O O . PHE A 1 82 ? 3.205 -2.561 -7.387 1.00 94.31 82 PHE A O 1
ATOM 624 N N . ALA A 1 83 ? 4.166 -0.781 -8.359 1.00 93.62 83 ALA A N 1
ATOM 625 C CA . ALA A 1 83 ? 4.368 -0.047 -7.122 1.00 93.62 83 ALA A CA 1
ATOM 626 C C . ALA A 1 83 ? 3.020 0.205 -6.421 1.00 93.62 83 ALA A C 1
ATOM 628 O O . ALA A 1 83 ? 2.063 0.648 -7.069 1.00 93.62 83 ALA A O 1
ATOM 629 N N . PRO A 1 84 ? 2.935 -0.023 -5.098 1.00 93.69 84 PRO A N 1
ATOM 630 C CA . PRO A 1 84 ? 1.772 0.360 -4.315 1.00 93.69 84 PRO A CA 1
ATOM 631 C C . PRO A 1 84 ? 1.439 1.842 -4.506 1.00 93.69 84 PRO A C 1
ATOM 633 O O . PRO A 1 84 ? 2.323 2.699 -4.485 1.00 93.69 84 PRO A O 1
ATOM 636 N N . SER A 1 85 ? 0.151 2.167 -4.639 1.00 92.56 85 SER A N 1
ATOM 637 C CA . SER A 1 85 ? -0.292 3.566 -4.705 1.00 92.56 85 SER A CA 1
ATOM 638 C C . SER A 1 85 ? -0.119 4.306 -3.374 1.00 92.56 85 SER A C 1
ATOM 640 O O . SER A 1 85 ? -0.140 5.534 -3.350 1.00 92.56 85 SER A O 1
ATOM 642 N N . LEU A 1 86 ? 0.022 3.563 -2.272 1.00 93.44 86 LEU A N 1
ATOM 643 C CA . LEU A 1 86 ? 0.321 4.069 -0.937 1.00 93.44 86 LEU A CA 1
ATOM 644 C C . LEU A 1 86 ? 1.693 3.548 -0.509 1.00 93.44 86 LEU A C 1
ATOM 646 O O . LEU A 1 86 ? 1.922 2.341 -0.508 1.00 93.44 86 LEU A O 1
ATOM 650 N N . SER A 1 87 ? 2.584 4.452 -0.116 1.00 91.94 87 SER A N 1
ATOM 651 C CA . SER A 1 87 ? 3.924 4.123 0.366 1.00 91.94 87 SER A CA 1
ATOM 652 C C . SER A 1 87 ? 4.235 4.882 1.657 1.00 91.94 87 SER A C 1
ATOM 654 O O . SER A 1 87 ? 3.673 5.959 1.879 1.00 91.94 87 SER A O 1
ATOM 656 N N . PRO A 1 88 ? 5.153 4.377 2.497 1.00 94.31 88 PRO A N 1
ATOM 657 C CA . PRO A 1 88 ? 5.653 5.126 3.643 1.00 94.31 88 PRO A CA 1
ATOM 658 C C . PRO A 1 88 ? 6.217 6.493 3.233 1.00 94.31 88 PRO A C 1
ATOM 660 O O . PRO A 1 88 ? 6.787 6.644 2.150 1.00 94.31 88 PRO A O 1
ATOM 663 N N . ALA A 1 89 ? 6.083 7.480 4.117 1.00 95.25 89 ALA A N 1
ATOM 664 C CA . ALA A 1 89 ? 6.576 8.835 3.909 1.00 95.25 89 ALA A CA 1
ATOM 665 C C . ALA A 1 89 ? 7.279 9.356 5.168 1.00 95.25 89 ALA A C 1
ATOM 667 O O . ALA A 1 89 ? 6.875 9.057 6.291 1.00 95.25 89 ALA A O 1
ATOM 668 N N . VAL A 1 90 ? 8.314 10.175 4.974 1.00 96.75 90 VAL A N 1
ATOM 669 C CA . VAL A 1 90 ? 8.966 10.923 6.056 1.00 96.75 90 VAL A CA 1
ATOM 670 C C . VAL A 1 90 ? 8.306 12.294 6.152 1.00 96.75 90 VAL A C 1
ATOM 672 O O . VAL A 1 90 ? 8.371 13.089 5.215 1.00 96.75 90 VAL A O 1
ATOM 675 N N . ASN A 1 91 ? 7.666 12.586 7.285 1.00 97.25 91 ASN A N 1
ATOM 676 C CA . ASN A 1 91 ? 7.061 13.893 7.518 1.00 97.25 91 ASN A CA 1
ATOM 677 C C . ASN A 1 91 ? 8.123 14.915 7.960 1.00 97.25 91 ASN A C 1
ATOM 679 O O . ASN A 1 91 ? 8.487 14.972 9.131 1.00 97.25 91 ASN A O 1
ATOM 683 N N . ALA A 1 92 ? 8.582 15.746 7.021 1.00 97.81 92 ALA A N 1
ATOM 684 C CA . ALA A 1 92 ? 9.515 16.853 7.271 1.00 97.81 92 ALA A CA 1
ATOM 685 C C . ALA A 1 92 ? 8.823 18.230 7.377 1.00 97.81 92 ALA A C 1
ATOM 687 O O . ALA A 1 92 ? 9.489 19.261 7.381 1.00 97.81 92 ALA A O 1
ATOM 688 N N . THR A 1 93 ? 7.488 18.268 7.434 1.00 97.44 93 THR A N 1
ATOM 689 C CA . THR A 1 93 ? 6.716 19.527 7.423 1.00 97.44 93 THR A CA 1
ATOM 690 C C . THR A 1 93 ? 6.567 20.165 8.805 1.00 97.44 93 THR A C 1
ATOM 692 O O . THR A 1 93 ? 6.205 21.333 8.905 1.00 97.44 93 THR A O 1
ATOM 695 N N . GLY A 1 94 ? 6.779 19.393 9.876 1.00 96.38 94 GLY A N 1
ATOM 696 C CA . GLY A 1 94 ? 6.469 19.799 11.252 1.00 96.38 94 GLY A CA 1
ATOM 697 C C . GLY A 1 94 ? 4.973 19.772 11.608 1.00 96.38 94 GLY A C 1
ATOM 698 O O . GLY A 1 94 ? 4.620 20.004 12.761 1.00 96.38 94 GLY A O 1
ATOM 699 N N . ILE A 1 95 ? 4.079 19.456 10.661 1.00 97.88 95 ILE A N 1
ATOM 700 C CA . ILE A 1 95 ? 2.636 19.342 10.910 1.00 97.88 95 ILE A CA 1
ATOM 701 C C . ILE A 1 95 ? 2.338 17.959 11.493 1.00 97.88 95 ILE A C 1
ATOM 703 O O . ILE A 1 95 ? 2.464 16.956 10.793 1.00 97.88 95 ILE A O 1
ATOM 707 N N . VAL A 1 96 ? 1.897 17.903 12.754 1.00 95.88 96 VAL A N 1
ATOM 708 C CA . VAL A 1 96 ? 1.565 16.638 13.437 1.00 95.88 96 VAL A CA 1
ATOM 709 C C . VAL A 1 96 ? 0.357 15.954 12.785 1.00 95.88 96 VAL A C 1
ATOM 711 O O . VAL A 1 96 ? 0.452 14.813 12.348 1.00 95.88 96 VAL A O 1
ATOM 714 N N . MET A 1 97 ? -0.770 16.661 12.652 1.00 96.94 97 MET A N 1
ATOM 715 C CA . MET A 1 97 ? -2.003 16.133 12.047 1.00 96.94 97 MET A CA 1
ATOM 716 C C . MET A 1 97 ? -2.071 16.460 10.552 1.00 96.94 97 MET A C 1
ATOM 718 O O . MET A 1 97 ? -2.896 17.254 10.104 1.00 96.94 97 MET A O 1
ATOM 722 N N . HIS A 1 98 ? -1.177 15.862 9.767 1.00 97.44 98 HIS A N 1
ATOM 723 C CA . HIS A 1 98 ? -1.067 16.161 8.340 1.00 97.44 98 HIS A CA 1
ATOM 724 C C . HIS A 1 98 ? -2.113 15.389 7.517 1.00 97.44 98 HIS A C 1
ATOM 726 O O . HIS A 1 98 ? -2.004 14.179 7.312 1.00 97.44 98 HIS A O 1
ATOM 732 N N . SER A 1 99 ? -3.121 16.089 6.988 1.00 95.56 99 SER A N 1
ATOM 733 C CA . SER A 1 99 ? -4.242 15.480 6.249 1.00 95.56 99 SER A CA 1
ATOM 734 C C . SER A 1 99 ? -3.803 14.695 5.008 1.00 95.56 99 SER A C 1
ATOM 736 O O . SER A 1 99 ? -4.317 13.606 4.769 1.00 95.56 99 SER A O 1
ATOM 738 N N . GLY A 1 100 ? -2.804 15.191 4.271 1.00 95.69 100 GLY A N 1
ATOM 739 C CA . GLY A 1 100 ? -2.237 14.502 3.104 1.00 95.69 100 GLY A CA 1
ATOM 740 C C . GLY A 1 100 ? -1.330 13.302 3.418 1.00 95.69 100 GLY A C 1
ATOM 741 O O . GLY A 1 100 ? -0.969 12.584 2.498 1.00 95.69 100 GLY A O 1
ATOM 742 N N . LEU A 1 101 ? -0.962 13.080 4.689 1.00 96.25 101 LEU A N 1
ATOM 743 C CA . LEU A 1 101 ? -0.089 11.975 5.127 1.00 96.25 101 LEU A CA 1
ATOM 744 C C . LEU A 1 101 ? -0.806 11.010 6.087 1.00 96.25 101 LEU A C 1
ATOM 746 O O . LEU A 1 101 ? -0.161 10.187 6.726 1.00 96.25 101 LEU A O 1
ATOM 750 N N . GLY A 1 102 ? -2.134 11.104 6.207 1.00 94.75 102 GLY A N 1
ATOM 751 C CA . GLY A 1 102 ? -2.919 10.161 7.011 1.00 94.75 102 GLY A CA 1
ATOM 752 C C . GLY A 1 102 ? -3.199 10.580 8.458 1.00 94.75 102 GLY A C 1
ATOM 753 O O . GLY A 1 102 ? -3.709 9.768 9.220 1.00 94.75 102 GLY A O 1
ATOM 754 N N . ARG A 1 103 ? -2.978 11.850 8.833 1.00 96.88 103 ARG A N 1
ATOM 755 C CA . ARG A 1 103 ? -3.277 12.399 10.174 1.00 96.88 103 ARG A CA 1
ATOM 756 C C . ARG A 1 103 ? -2.464 11.707 11.283 1.00 96.88 103 ARG A C 1
ATOM 758 O O . ARG A 1 103 ? -1.243 11.792 11.263 1.00 96.88 103 ARG A O 1
ATOM 765 N N . ALA A 1 104 ? -3.127 11.111 12.274 1.00 96.44 104 ALA A N 1
ATOM 766 C CA . ALA A 1 104 ? -2.482 10.525 13.441 1.00 96.44 104 ALA A CA 1
ATOM 767 C C . ALA A 1 104 ? -1.815 9.190 13.089 1.00 96.44 104 ALA A C 1
ATOM 769 O O . ALA A 1 104 ? -2.440 8.310 12.501 1.00 96.44 104 ALA A O 1
ATOM 770 N N . VAL A 1 105 ? -0.558 9.032 13.503 1.00 95.75 105 VAL A N 1
ATOM 771 C CA . VAL A 1 105 ? 0.176 7.769 13.379 1.00 95.75 105 VAL A CA 1
ATOM 772 C C . VAL A 1 105 ? -0.184 6.867 14.558 1.00 95.75 105 VAL A C 1
ATOM 774 O O . VAL A 1 105 ? -0.204 7.313 15.706 1.00 95.75 105 VAL A O 1
ATOM 777 N N . LEU A 1 106 ? -0.468 5.597 14.275 1.00 96.75 106 LEU A N 1
ATOM 778 C CA . LEU A 1 106 ? -0.736 4.596 15.304 1.00 96.75 106 LEU A CA 1
ATOM 779 C C . LEU A 1 106 ? 0.545 4.234 16.065 1.00 96.75 106 LEU A C 1
ATOM 781 O O . LEU A 1 106 ? 1.639 4.196 15.503 1.00 96.75 106 LEU A O 1
ATOM 785 N N . SER A 1 107 ? 0.406 3.945 17.360 1.00 97.56 107 SER A N 1
ATOM 786 C CA . SER A 1 107 ? 1.509 3.399 18.150 1.00 97.56 107 SER A CA 1
ATOM 787 C C . SER A 1 107 ? 1.828 1.968 17.710 1.00 97.56 107 SER A C 1
ATOM 789 O O . SER A 1 107 ? 0.969 1.263 17.181 1.00 97.56 107 SER A O 1
ATOM 791 N N . LYS A 1 108 ? 3.051 1.500 17.991 1.00 97.62 108 LYS A N 1
ATOM 792 C CA . LYS A 1 108 ? 3.455 0.119 17.686 1.00 97.62 108 LYS A CA 1
ATOM 793 C C . LYS A 1 108 ? 2.488 -0.912 18.286 1.00 97.62 108 LYS A C 1
ATOM 795 O O . LYS A 1 108 ? 2.066 -1.819 17.583 1.00 97.62 108 LYS A O 1
ATOM 800 N N . ALA A 1 109 ? 2.078 -0.712 19.540 1.00 98.06 109 ALA A N 1
ATOM 801 C CA . ALA A 1 109 ? 1.124 -1.587 20.220 1.00 98.06 109 ALA A CA 1
ATOM 802 C C . ALA A 1 109 ? -0.257 -1.614 19.535 1.00 98.06 109 ALA A C 1
ATOM 804 O O . ALA A 1 109 ? -0.886 -2.665 19.458 1.00 98.06 109 ALA A O 1
ATOM 805 N N . ALA A 1 110 ? -0.728 -0.477 19.005 1.00 96.81 110 ALA A N 1
ATOM 806 C CA . ALA A 1 110 ? -1.982 -0.430 18.254 1.00 96.81 110 ALA A CA 1
ATOM 807 C C . ALA A 1 110 ? -1.873 -1.175 16.911 1.00 96.81 110 ALA A C 1
ATOM 809 O O . ALA A 1 110 ? -2.803 -1.890 16.543 1.00 96.81 110 ALA A O 1
ATOM 810 N N . CYS A 1 111 ? -0.741 -1.057 16.207 1.00 97.12 111 CYS A N 1
ATOM 811 C CA . CYS A 1 111 ? -0.485 -1.830 14.987 1.00 97.12 111 CYS A CA 1
ATOM 812 C C . CYS A 1 111 ? -0.433 -3.339 15.268 1.00 97.12 111 CYS A C 1
ATOM 814 O O . CYS A 1 111 ? -1.094 -4.102 14.577 1.00 97.12 111 CYS A O 1
ATOM 816 N N . GLU A 1 112 ? 0.274 -3.763 16.320 1.00 96.88 112 GLU A N 1
ATOM 817 C CA . GLU A 1 112 ? 0.359 -5.176 16.721 1.00 96.88 112 GLU A CA 1
ATOM 818 C C . GLU A 1 112 ? -1.025 -5.763 17.057 1.00 96.88 112 GLU A C 1
ATOM 820 O O . GLU A 1 112 ? -1.340 -6.885 16.657 1.00 96.88 112 GLU A O 1
ATOM 825 N N . ALA A 1 113 ? -1.885 -4.999 17.741 1.00 95.75 113 ALA A N 1
ATOM 826 C CA . ALA A 1 113 ? -3.254 -5.418 18.038 1.00 95.75 113 ALA A CA 1
ATOM 827 C C . ALA A 1 113 ? -4.121 -5.555 16.774 1.00 95.75 113 ALA A C 1
ATOM 829 O O . ALA A 1 113 ? -4.922 -6.486 16.686 1.00 95.75 113 ALA A O 1
ATOM 830 N N . LEU A 1 114 ? -3.961 -4.651 15.797 1.00 96.38 114 LEU A N 1
ATOM 831 C CA . LEU A 1 114 ? -4.648 -4.738 14.504 1.00 96.38 114 LEU A CA 1
ATOM 832 C C . LEU A 1 114 ? -4.181 -5.960 13.712 1.00 96.38 114 LEU A C 1
ATOM 834 O O . LEU A 1 114 ? -5.022 -6.727 13.248 1.00 96.38 114 LEU A O 1
ATOM 838 N N . ASP A 1 115 ? -2.870 -6.179 13.608 1.00 96.69 115 ASP A N 1
ATOM 839 C CA . ASP A 1 115 ? -2.298 -7.319 12.886 1.00 96.69 115 ASP A CA 1
ATOM 840 C C . ASP A 1 115 ? -2.795 -8.654 13.464 1.00 96.69 115 ASP A C 1
ATOM 842 O O . ASP A 1 115 ? -3.187 -9.549 12.712 1.00 96.69 115 ASP A O 1
ATOM 846 N N . ALA A 1 116 ? -2.878 -8.769 14.794 1.00 95.25 116 ALA A N 1
ATOM 847 C CA . ALA A 1 116 ? -3.355 -9.976 15.470 1.00 95.25 116 ALA A CA 1
ATOM 848 C C . ALA A 1 116 ? -4.800 -10.369 15.104 1.00 95.25 116 ALA A C 1
ATOM 850 O O . ALA A 1 116 ? -5.133 -11.555 15.129 1.00 95.25 116 ALA A O 1
ATOM 851 N N . VAL A 1 117 ? -5.663 -9.404 14.761 1.00 95.75 117 VAL A N 1
ATOM 852 C CA . VAL A 1 117 ? -7.075 -9.655 14.411 1.00 95.75 117 VAL A CA 1
ATOM 853 C C . VAL A 1 117 ? -7.374 -9.530 12.916 1.00 95.75 117 VAL A C 1
ATOM 855 O O . VAL A 1 117 ? -8.428 -9.987 12.481 1.00 95.75 117 VAL A O 1
ATOM 858 N N . ALA A 1 118 ? -6.483 -8.922 12.127 1.00 96.25 118 ALA A N 1
ATOM 859 C CA . ALA A 1 118 ? -6.684 -8.680 10.697 1.00 96.25 118 ALA A CA 1
ATOM 860 C C . ALA A 1 118 ? -6.359 -9.896 9.814 1.00 96.25 118 ALA A C 1
ATOM 862 O O . ALA A 1 118 ? -6.897 -10.014 8.714 1.00 96.25 118 ALA A O 1
ATOM 863 N N . VAL A 1 119 ? -5.496 -10.806 10.279 1.00 94.50 119 VAL A N 1
ATOM 864 C CA . VAL A 1 119 ? -5.043 -11.978 9.502 1.00 94.50 119 VAL A CA 1
ATOM 865 C C . VAL A 1 119 ? -6.128 -13.060 9.368 1.00 94.50 119 VAL A C 1
ATOM 867 O O . VAL A 1 119 ? -6.043 -13.913 8.485 1.00 94.50 119 VAL A O 1
ATOM 870 N N . GLY A 1 120 ? -7.173 -13.037 10.202 1.00 93.62 120 GLY A N 1
ATOM 871 C CA . GLY A 1 120 ? -8.208 -14.072 10.207 1.00 93.62 120 GLY A CA 1
ATOM 872 C C . GLY A 1 120 ? -9.571 -13.605 10.713 1.00 93.62 120 GLY A C 1
ATOM 873 O O . GLY A 1 120 ? -9.850 -12.416 10.838 1.00 93.62 120 GLY A O 1
ATOM 874 N N . TYR A 1 121 ? -10.451 -14.570 10.993 1.00 95.44 121 TYR A N 1
ATOM 875 C CA . TYR A 1 121 ? -11.744 -14.291 11.615 1.00 95.44 121 TYR A CA 1
ATOM 876 C C . TYR A 1 121 ? -11.566 -13.834 13.065 1.00 95.44 121 TYR A C 1
ATOM 878 O O . TYR A 1 121 ? -10.679 -14.307 13.773 1.00 95.44 121 TYR A O 1
ATOM 886 N N . SER A 1 122 ? -12.461 -12.965 13.528 1.00 95.12 122 SER A N 1
ATOM 887 C CA . SER A 1 122 ? -12.465 -12.471 14.903 1.00 95.12 122 SER A CA 1
ATOM 888 C C . SER A 1 122 ? -13.870 -12.471 15.499 1.00 95.12 122 SER A C 1
ATOM 890 O O . SER A 1 122 ? -14.882 -12.564 14.799 1.00 95.12 122 SER A O 1
ATOM 892 N N . THR A 1 123 ? -13.947 -12.313 16.819 1.00 95.69 123 THR A N 1
ATOM 893 C CA . THR A 1 123 ? -15.197 -12.204 17.589 1.00 95.69 123 THR A CA 1
ATOM 894 C C . THR A 1 123 ? -15.862 -10.831 17.449 1.00 95.69 123 THR A C 1
ATOM 896 O O . THR A 1 123 ? -16.547 -10.365 18.361 1.00 95.69 123 THR A O 1
ATOM 899 N N . LEU A 1 124 ? -15.668 -10.158 16.308 1.00 95.81 124 LEU A N 1
ATOM 900 C CA . LEU A 1 124 ? -16.125 -8.793 16.044 1.00 95.81 124 LEU A CA 1
ATOM 901 C C . LEU A 1 124 ? -17.604 -8.591 16.394 1.00 95.81 124 LEU A C 1
ATOM 903 O O . LEU A 1 124 ? -17.959 -7.584 16.994 1.00 95.81 124 LEU A O 1
ATOM 907 N N . ALA A 1 125 ? -18.453 -9.561 16.056 1.00 96.62 125 ALA A N 1
ATOM 908 C CA . ALA A 1 125 ? -19.892 -9.520 16.309 1.00 96.62 125 ALA A CA 1
ATOM 909 C C . ALA A 1 125 ? -20.429 -10.847 16.875 1.00 96.62 125 ALA A C 1
ATOM 911 O O . ALA A 1 125 ? -21.589 -11.184 16.641 1.00 96.62 125 ALA A O 1
ATOM 912 N N . LEU A 1 126 ? -19.590 -11.610 17.586 1.00 96.69 126 LEU A N 1
ATOM 913 C CA . LEU A 1 126 ? -19.947 -12.900 18.180 1.00 96.69 126 LEU A CA 1
ATOM 914 C C . LEU A 1 126 ? -19.698 -12.871 19.686 1.00 96.69 126 LEU A C 1
ATOM 916 O O . LEU A 1 126 ? -18.619 -12.494 20.143 1.00 96.69 126 LEU A O 1
ATOM 920 N N . ASP A 1 127 ? -20.693 -13.308 20.442 1.00 95.88 127 ASP A N 1
ATOM 921 C CA . ASP A 1 127 ? -20.546 -13.574 21.859 1.00 95.88 127 ASP A CA 1
ATOM 922 C C . ASP A 1 127 ? -20.039 -15.002 22.093 1.00 95.88 127 ASP A C 1
ATOM 924 O O . ASP A 1 127 ? -20.638 -15.958 21.605 1.00 95.88 127 ASP A O 1
ATOM 928 N N . LEU A 1 128 ? -18.923 -15.144 22.812 1.00 94.38 128 LEU A N 1
ATOM 929 C CA . LEU A 1 128 ? -18.259 -16.439 22.995 1.00 94.38 128 LEU A CA 1
ATOM 930 C C . LEU A 1 128 ? -19.028 -17.382 23.923 1.00 94.38 128 LEU A C 1
ATOM 932 O O . LEU A 1 128 ? -18.937 -18.593 23.751 1.00 94.38 128 LEU A O 1
ATOM 936 N N . GLU A 1 129 ? -19.784 -16.845 24.881 1.00 95.56 129 GLU A N 1
ATOM 937 C CA . GLU A 1 129 ? -20.535 -17.658 25.838 1.00 95.56 129 GLU A CA 1
ATOM 938 C C . GLU A 1 129 ? -21.829 -18.189 25.220 1.00 95.56 129 GLU A C 1
ATOM 940 O O . GLU A 1 129 ? -22.126 -19.380 25.289 1.00 95.56 129 GLU A O 1
ATOM 945 N N . SER A 1 130 ? -22.606 -17.312 24.582 1.00 96.62 130 SER A N 1
ATOM 946 C CA . SER A 1 130 ? -23.900 -17.676 24.001 1.00 96.62 130 SER A CA 1
ATOM 947 C C . SER A 1 130 ? -23.821 -18.173 22.557 1.00 96.62 130 SER A C 1
ATOM 949 O O . SER A 1 130 ? -24.800 -18.725 22.051 1.00 96.62 130 SER A O 1
ATOM 951 N N . GLY A 1 131 ? -22.708 -17.925 21.860 1.00 96.38 131 GLY A N 1
ATOM 952 C CA . GLY A 1 131 ? -22.558 -18.184 20.426 1.00 96.38 131 GLY A CA 1
ATOM 953 C C . GLY A 1 131 ? -23.451 -17.309 19.539 1.00 96.38 131 GLY A C 1
ATOM 954 O O . GLY A 1 131 ? -23.578 -17.564 18.341 1.00 96.38 131 GLY A O 1
ATOM 955 N N . LYS A 1 132 ? -24.116 -16.294 20.103 1.00 97.44 132 LYS A N 1
ATOM 956 C CA . LYS A 1 132 ? -25.062 -15.440 19.377 1.00 97.44 132 LYS A CA 1
ATOM 957 C C . LYS A 1 132 ? -24.374 -14.221 18.782 1.00 97.44 132 LYS A C 1
ATOM 959 O O . LYS A 1 132 ? -23.341 -13.748 19.256 1.00 97.44 132 LYS A O 1
ATOM 964 N N . ARG A 1 133 ? -25.005 -13.675 17.743 1.00 97.19 133 ARG A N 1
ATOM 965 C CA . ARG A 1 133 ? -24.597 -12.403 17.155 1.00 97.19 133 ARG A CA 1
ATOM 966 C C . ARG A 1 133 ? -24.891 -11.252 18.116 1.00 97.19 133 ARG A C 1
ATOM 968 O O . ARG A 1 133 ? -25.981 -11.177 18.677 1.00 97.19 133 ARG A O 1
ATOM 975 N N . VAL A 1 134 ? -23.943 -10.331 18.230 1.00 96.38 134 VAL A N 1
ATOM 976 C CA . VAL A 1 134 ? -24.019 -9.128 19.074 1.00 96.38 134 VAL A CA 1
ATOM 977 C C . VAL A 1 134 ? -23.559 -7.886 18.309 1.00 96.38 134 VAL A C 1
ATOM 979 O O . VAL A 1 134 ? -22.987 -7.996 17.222 1.00 96.38 134 VAL A O 1
ATOM 982 N N . SER A 1 135 ? -23.823 -6.696 18.859 1.00 94.75 135 SER A N 1
ATOM 983 C CA . SER A 1 135 ? -23.309 -5.439 18.297 1.00 94.75 135 SER A CA 1
ATOM 984 C C . SER A 1 135 ? -21.782 -5.396 18.368 1.00 94.75 135 SER A C 1
ATOM 986 O O . SER A 1 135 ? -21.197 -5.771 19.385 1.00 94.75 135 SER A O 1
ATOM 988 N N . ARG A 1 136 ? -21.144 -4.893 17.304 1.00 94.62 136 ARG A N 1
ATOM 989 C CA . ARG A 1 136 ? -19.690 -4.663 17.266 1.00 94.62 136 ARG A CA 1
ATOM 990 C C . ARG A 1 136 ? -19.254 -3.509 18.170 1.00 94.62 136 ARG A C 1
ATOM 992 O O . ARG A 1 136 ? -18.133 -3.517 18.666 1.00 94.62 136 ARG A O 1
ATOM 999 N N . ASP A 1 137 ? -20.149 -2.557 18.427 1.00 94.88 137 ASP A N 1
ATOM 1000 C CA . ASP A 1 137 ? -19.851 -1.373 19.239 1.00 94.88 137 ASP A CA 1
ATOM 1001 C C . ASP A 1 137 ? -19.601 -1.745 20.706 1.00 94.88 137 ASP A C 1
ATOM 1003 O O . ASP A 1 137 ? -18.918 -1.006 21.410 1.00 94.88 137 ASP A O 1
ATOM 1007 N N . ARG A 1 138 ? -20.037 -2.939 21.144 1.00 91.69 138 ARG A N 1
ATOM 1008 C CA . ARG A 1 138 ? -19.823 -3.441 22.512 1.00 91.69 138 ARG A CA 1
ATOM 1009 C C . ARG A 1 138 ? -18.355 -3.397 22.945 1.00 91.69 138 ARG A C 1
ATOM 1011 O O . ARG A 1 138 ? -18.074 -3.244 24.127 1.00 91.69 138 ARG A O 1
ATOM 1018 N N . HIS A 1 139 ? -17.430 -3.554 21.993 1.00 92.81 139 HIS A N 1
ATOM 1019 C CA . HIS A 1 139 ? -15.990 -3.597 22.258 1.00 92.81 139 HIS A CA 1
ATOM 1020 C C . HIS A 1 139 ? -15.405 -2.219 22.598 1.00 92.81 139 HIS A C 1
ATOM 1022 O O . HIS A 1 139 ? -14.351 -2.153 23.220 1.00 92.81 139 HIS A O 1
ATOM 1028 N N . VAL A 1 140 ? -16.067 -1.125 22.200 1.00 96.06 140 VAL A N 1
ATOM 1029 C CA . VAL A 1 140 ? -15.580 0.254 22.401 1.00 96.06 140 VAL A CA 1
ATOM 1030 C C . VAL A 1 140 ? -16.512 1.104 23.258 1.00 96.06 140 VAL A C 1
ATOM 1032 O O . VAL A 1 140 ? -16.050 2.036 23.908 1.00 96.06 140 VAL A O 1
ATOM 1035 N N . GLU A 1 141 ? -17.804 0.784 23.304 1.00 95.88 141 GLU A N 1
ATOM 1036 C CA . GLU A 1 141 ? -18.812 1.557 24.029 1.00 95.88 141 GLU A CA 1
ATOM 1037 C C . GLU A 1 141 ? -18.464 1.697 25.515 1.00 95.88 141 GLU A C 1
ATOM 1039 O O . GLU A 1 141 ? -18.498 2.805 26.043 1.00 95.88 141 GLU A O 1
ATOM 1044 N N . GLY A 1 142 ? -18.075 0.602 26.178 1.00 95.19 142 GLY A N 1
ATOM 1045 C CA . GLY A 1 142 ? -17.689 0.631 27.593 1.00 95.19 142 GLY A CA 1
ATOM 1046 C C . GLY A 1 142 ? -16.522 1.584 27.862 1.00 95.19 142 GLY A C 1
ATOM 1047 O O . GLY A 1 142 ? -16.612 2.425 28.753 1.00 95.19 142 GLY A O 1
ATOM 1048 N N . LEU A 1 143 ? -15.481 1.520 27.025 1.00 96.75 143 LEU A N 1
ATOM 1049 C CA . LEU A 1 143 ? -14.311 2.399 27.116 1.00 96.75 143 LEU A CA 1
ATOM 1050 C C . LEU A 1 143 ? -14.690 3.865 26.883 1.00 96.75 143 LEU A C 1
ATOM 1052 O O . LEU A 1 143 ? -14.248 4.750 27.609 1.00 96.75 143 LEU A O 1
ATOM 1056 N N . LEU A 1 144 ? -15.533 4.141 25.886 1.00 97.62 144 LEU A N 1
ATOM 1057 C CA . LEU A 1 144 ? -15.979 5.502 25.590 1.00 97.62 144 LEU A CA 1
ATOM 1058 C C . LEU A 1 144 ? -16.832 6.076 26.724 1.00 97.62 144 LEU A C 1
ATOM 1060 O O . LEU A 1 144 ? -16.666 7.244 27.072 1.00 97.62 144 LEU A O 1
ATOM 1064 N N . ARG A 1 145 ? -17.711 5.272 27.327 1.00 97.62 145 ARG A N 1
ATOM 1065 C CA . ARG A 1 145 ? -18.519 5.680 28.484 1.00 97.62 145 ARG A CA 1
ATOM 1066 C C . ARG A 1 145 ? -17.648 5.958 29.704 1.00 97.62 145 ARG A C 1
ATOM 1068 O O . ARG A 1 145 ? -17.855 6.972 30.356 1.00 97.62 145 ARG A O 1
ATOM 1075 N N . GLU A 1 146 ? -16.648 5.118 29.968 1.00 97.75 146 GLU A N 1
ATOM 1076 C CA . GLU A 1 146 ? -15.687 5.329 31.057 1.00 97.75 146 GLU A CA 1
ATOM 1077 C C . GLU A 1 146 ? -14.885 6.625 30.867 1.00 97.75 146 GLU A C 1
ATOM 1079 O O . GLU A 1 146 ? -14.773 7.424 31.794 1.00 97.75 146 GLU A O 1
ATOM 1084 N N . LEU A 1 147 ? -14.384 6.876 29.654 1.00 97.94 147 LEU A N 1
ATOM 1085 C CA . LEU A 1 147 ? -13.582 8.066 29.351 1.00 97.94 147 LEU A CA 1
ATOM 1086 C C . LEU A 1 147 ? -14.393 9.368 29.345 1.00 97.94 147 LEU A C 1
ATOM 1088 O O . LEU A 1 147 ? -13.858 10.424 29.678 1.00 97.94 147 LEU A O 1
ATOM 1092 N N . SER A 1 148 ? -15.653 9.316 28.912 1.00 97.75 148 SER A N 1
ATOM 1093 C CA . SER A 1 148 ? -16.482 10.515 28.714 1.00 97.75 148 SER A CA 1
ATOM 1094 C C . SER A 1 148 ? -17.484 10.786 29.836 1.00 97.75 148 SER A C 1
ATOM 1096 O O . SER A 1 148 ? -17.965 11.910 29.952 1.00 97.75 148 SER A O 1
ATOM 1098 N N . GLY A 1 149 ? -17.837 9.774 30.632 1.00 97.31 149 GLY A N 1
ATOM 1099 C CA . GLY A 1 149 ? -18.957 9.824 31.573 1.00 97.31 149 GLY A CA 1
ATOM 1100 C C . GLY A 1 149 ? -20.342 9.781 30.912 1.00 97.31 149 GLY A C 1
ATOM 1101 O O . GLY A 1 149 ? -21.343 9.991 31.593 1.00 97.31 149 GLY A O 1
ATOM 1102 N N . ALA A 1 150 ? -20.427 9.536 29.600 1.00 97.88 150 ALA A N 1
ATOM 1103 C CA . ALA A 1 150 ? -21.698 9.480 28.883 1.00 97.88 150 ALA A CA 1
ATOM 1104 C C . ALA A 1 150 ? -22.524 8.225 29.228 1.00 97.88 150 ALA A C 1
ATOM 1106 O O . ALA A 1 150 ? -21.994 7.161 29.557 1.00 97.88 150 ALA A O 1
ATOM 1107 N N . GLU A 1 151 ? -23.848 8.331 29.080 1.00 96.94 151 GLU A N 1
ATOM 1108 C CA . GLU A 1 151 ? -24.778 7.221 29.330 1.00 96.94 151 GLU A CA 1
ATOM 1109 C C . GLU A 1 151 ? -24.653 6.093 28.290 1.00 96.94 151 GLU A C 1
ATOM 1111 O O . GLU A 1 151 ? -24.810 4.922 28.636 1.00 96.94 151 GLU A O 1
ATOM 1116 N N . ALA A 1 152 ? -24.331 6.436 27.038 1.00 95.50 152 ALA A N 1
ATOM 1117 C CA . ALA A 1 152 ? -24.164 5.518 25.910 1.00 95.50 152 ALA A CA 1
ATOM 1118 C C . ALA A 1 152 ? -23.188 6.098 24.867 1.00 95.50 152 ALA A C 1
ATOM 1120 O O . ALA A 1 152 ? -22.983 7.313 24.817 1.00 95.50 152 ALA A O 1
ATOM 1121 N N . ALA A 1 153 ? -22.601 5.242 24.022 1.00 95.62 153 ALA A N 1
ATOM 1122 C CA . ALA A 1 153 ? -2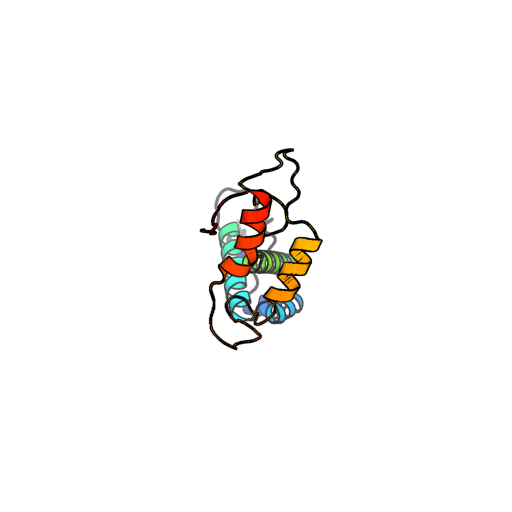1.679 5.654 22.959 1.00 95.62 153 ALA A CA 1
ATOM 1123 C C . ALA A 1 153 ? -21.771 4.747 2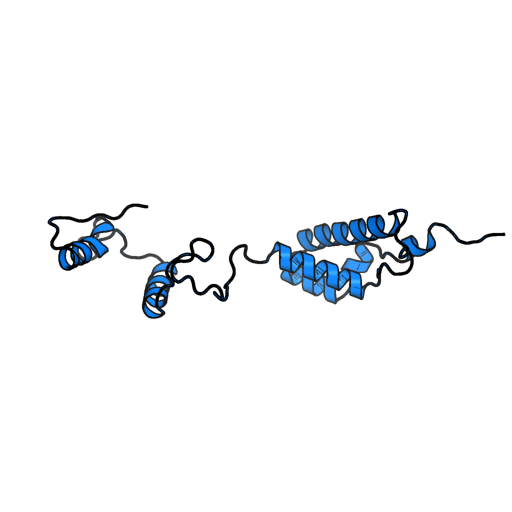1.717 1.00 95.62 153 ALA A C 1
ATOM 1125 O O . ALA A 1 153 ? -22.024 3.552 21.826 1.00 95.62 153 ALA A O 1
ATOM 1126 N N . THR A 1 154 ? -21.525 5.312 20.532 1.00 95.19 154 THR A N 1
ATOM 1127 C CA . THR A 1 154 ? -21.454 4.587 19.248 1.00 95.19 154 THR A CA 1
ATOM 1128 C C . THR A 1 154 ? -20.379 5.208 18.353 1.00 95.19 154 THR A C 1
ATOM 1130 O O . THR A 1 154 ? -19.957 6.344 18.586 1.00 95.19 154 THR A O 1
ATOM 1133 N N . VAL A 1 155 ? -19.918 4.467 17.343 1.00 95.12 155 VAL A N 1
ATOM 1134 C CA . VAL A 1 155 ? -18.887 4.910 16.395 1.00 95.12 155 VAL A CA 1
ATOM 1135 C C . VAL A 1 155 ? -19.411 4.798 14.965 1.00 95.12 155 VAL A C 1
ATOM 1137 O O . VAL A 1 155 ? -19.933 3.762 14.553 1.00 95.12 155 VAL A O 1
ATOM 1140 N N . ALA A 1 156 ? -19.228 5.869 14.194 1.00 95.25 156 ALA A N 1
ATOM 1141 C CA . ALA A 1 156 ? -19.584 5.951 12.783 1.00 95.25 156 ALA A CA 1
ATOM 1142 C C . ALA A 1 156 ? -18.360 6.315 11.927 1.00 95.25 156 ALA A C 1
ATOM 1144 O O . ALA A 1 156 ? -17.337 6.759 12.452 1.00 95.25 156 ALA A O 1
ATOM 1145 N N . ASN A 1 157 ? -18.489 6.103 10.616 1.00 90.19 157 ASN A N 1
ATOM 1146 C CA . ASN A 1 157 ? -17.482 6.478 9.622 1.00 90.19 157 ASN A CA 1
ATOM 1147 C C . ASN A 1 157 ? -17.581 7.955 9.237 1.00 90.19 157 ASN A C 1
ATOM 1149 O O . ASN A 1 157 ? -18.723 8.465 9.182 1.00 90.19 157 ASN A O 1
#

Secondary structure (DSSP, 8-state):
-----TTTTGGGSPPHHHHHTSHHHHHHHHHH-HHHHHHHHHHHHHHHHHHHH-SS-TTTTT----HHHHHHHHHHHHHHHHS-SS------S--SSBGGGTBSPPPHHHHHHHHHHHSS---TTB-TTT--B--TTHHHHHHHHHHH--S------

Sequence (157 aa):
MTDTTPNAPFRKIPSLDSLLREDAVLGLIEEFGRDVVVAEGRAVLAKARATIAAPGTGNRAEADVSPESLVTRLRVRLEKKFAPSLSPAVNATGIVMHSGLGRAVLSKAACEALDAVAVGYSTLALDLESGKRVSRDRHVEGLLRELSGAEAATVAN

pLDDT: mean 89.7, std 14.26, range [33.28, 98.06]

Radius of gyration: 28.44 Å; chains: 1; bounding box: 52×38×84 Å